Protein AF-A0A936HJ17-F1 (afdb_monomer_lite)

Structure (mmCIF, N/CA/C/O backbone):
data_AF-A0A936HJ17-F1
#
_entry.id   AF-A0A936HJ17-F1
#
loop_
_atom_site.group_PDB
_atom_site.id
_atom_site.type_symbol
_atom_site.label_atom_id
_atom_site.label_alt_id
_atom_site.label_comp_id
_atom_site.label_asym_id
_atom_site.label_entity_id
_atom_site.label_seq_id
_atom_site.pdbx_PDB_ins_code
_atom_site.Cartn_x
_atom_site.Cartn_y
_atom_site.Cartn_z
_atom_site.occupancy
_atom_site.B_iso_or_equiv
_atom_site.auth_seq_id
_atom_site.auth_comp_id
_atom_site.auth_asym_id
_atom_site.auth_atom_id
_atom_site.pdbx_PDB_model_num
ATOM 1 N N . MET A 1 1 ? 33.794 -48.359 -16.095 1.00 48.78 1 MET A N 1
ATOM 2 C CA . MET A 1 1 ? 32.459 -48.316 -15.460 1.00 48.78 1 MET A CA 1
ATOM 3 C C . MET A 1 1 ? 31.640 -47.270 -16.199 1.00 48.78 1 MET A C 1
ATOM 5 O O . MET A 1 1 ? 32.002 -46.103 -16.156 1.00 48.78 1 MET A O 1
ATOM 9 N N . GLY A 1 2 ? 30.651 -47.688 -16.993 1.00 55.34 2 GLY A N 1
ATOM 10 C CA . GLY A 1 2 ? 29.829 -46.765 -17.783 1.00 55.34 2 GLY A CA 1
ATOM 11 C C . GLY A 1 2 ? 28.768 -46.121 -16.900 1.00 55.34 2 GLY A C 1
ATOM 12 O O . GLY A 1 2 ? 28.064 -46.832 -16.187 1.00 55.34 2 GLY A O 1
ATOM 13 N N . VAL A 1 3 ? 28.664 -44.793 -16.924 1.00 60.50 3 VAL A N 1
ATOM 14 C CA . VAL A 1 3 ? 27.582 -44.087 -16.228 1.00 60.50 3 VAL A CA 1
ATOM 15 C C . VAL A 1 3 ? 26.257 -44.576 -16.828 1.00 60.50 3 VAL A C 1
ATOM 17 O O . VAL A 1 3 ? 26.096 -44.513 -18.052 1.00 60.50 3 VAL A O 1
ATOM 20 N N . PRO A 1 4 ? 25.324 -45.121 -16.027 1.00 70.88 4 PRO A N 1
ATOM 21 C CA . PRO A 1 4 ? 24.087 -45.662 -16.565 1.00 70.88 4 PRO A CA 1
ATOM 22 C C . PRO A 1 4 ? 23.316 -44.532 -17.247 1.00 70.88 4 PRO A C 1
ATOM 24 O O . PRO A 1 4 ? 23.140 -43.458 -16.675 1.00 70.88 4 PRO A O 1
ATOM 27 N N . ARG A 1 5 ? 22.839 -44.771 -18.474 1.00 69.06 5 ARG A N 1
ATOM 28 C CA . ARG A 1 5 ? 22.084 -43.783 -19.272 1.00 69.06 5 ARG A CA 1
ATOM 29 C C . ARG A 1 5 ? 20.913 -43.168 -18.487 1.00 69.06 5 ARG A C 1
ATOM 31 O O . ARG A 1 5 ? 20.600 -41.998 -18.673 1.00 69.06 5 ARG A O 1
ATOM 38 N N . ALA A 1 6 ? 20.338 -43.933 -17.557 1.00 68.50 6 ALA A N 1
ATOM 39 C CA . ALA A 1 6 ? 19.302 -43.484 -16.631 1.00 68.50 6 ALA A CA 1
ATOM 40 C C . ALA A 1 6 ? 19.776 -42.396 -15.644 1.00 68.50 6 ALA A C 1
ATOM 42 O O . ALA A 1 6 ? 19.030 -41.461 -15.370 1.00 68.50 6 ALA A O 1
ATOM 43 N N . ALA A 1 7 ? 21.019 -42.465 -15.153 1.00 68.94 7 ALA A N 1
ATOM 44 C CA . ALA A 1 7 ? 21.581 -41.446 -14.264 1.00 68.94 7 ALA A CA 1
ATOM 45 C C . ALA A 1 7 ? 21.846 -40.129 -15.003 1.00 68.94 7 ALA A C 1
ATOM 47 O O . ALA A 1 7 ? 21.620 -39.059 -14.449 1.00 68.94 7 ALA A O 1
ATOM 48 N N . ILE A 1 8 ? 22.251 -40.197 -16.275 1.00 73.56 8 ILE A N 1
ATOM 49 C CA . ILE A 1 8 ? 22.435 -39.002 -17.112 1.00 73.56 8 ILE A CA 1
ATOM 50 C C . ILE A 1 8 ? 21.082 -38.316 -17.349 1.00 73.56 8 ILE A C 1
ATOM 52 O O . ILE A 1 8 ? 20.973 -37.102 -17.197 1.00 73.56 8 ILE A O 1
ATOM 56 N N . LEU A 1 9 ? 20.031 -39.089 -17.647 1.00 75.44 9 LEU A N 1
ATOM 57 C CA . LEU A 1 9 ? 18.687 -38.551 -17.875 1.00 75.44 9 LEU A CA 1
ATOM 58 C C . LEU A 1 9 ? 18.111 -37.868 -16.620 1.00 75.44 9 LEU A C 1
ATOM 60 O O . LEU A 1 9 ? 17.526 -36.792 -16.720 1.00 75.44 9 LEU A O 1
ATOM 64 N N . ALA A 1 10 ? 18.322 -38.461 -15.440 1.00 75.12 10 ALA A N 1
ATOM 65 C CA . ALA A 1 10 ? 17.867 -37.904 -14.166 1.00 75.12 10 ALA A CA 1
ATOM 66 C C . ALA A 1 10 ? 18.558 -36.572 -13.825 1.00 75.12 10 ALA A C 1
ATOM 68 O O . ALA A 1 10 ? 17.905 -35.640 -13.360 1.00 75.12 10 ALA A O 1
ATOM 69 N N . VAL A 1 11 ? 19.859 -36.454 -14.113 1.00 76.31 11 VAL A N 1
ATOM 70 C CA . VAL A 1 11 ? 20.613 -35.207 -13.905 1.00 76.31 11 VAL A CA 1
ATOM 71 C C . VAL A 1 11 ? 20.134 -34.108 -14.857 1.00 76.31 11 VAL A C 1
ATOM 73 O O . VAL A 1 11 ? 19.959 -32.973 -14.423 1.00 76.31 11 VAL A O 1
ATOM 76 N N . VAL A 1 12 ? 19.849 -34.431 -16.123 1.00 77.44 12 VAL A N 1
ATOM 77 C CA . VAL A 1 12 ? 19.330 -33.456 -17.104 1.00 77.44 12 VAL A CA 1
ATOM 78 C C . VAL A 1 12 ? 17.938 -32.945 -16.713 1.00 77.44 12 VAL A C 1
ATOM 80 O O . VAL A 1 12 ? 17.690 -31.741 -16.769 1.00 77.44 12 VAL A O 1
ATOM 83 N N . LEU A 1 13 ? 17.049 -33.832 -16.256 1.00 74.81 13 LEU A N 1
ATOM 84 C CA . LEU A 1 13 ? 15.716 -33.460 -15.765 1.00 74.81 13 LEU A CA 1
ATOM 85 C C . LEU A 1 13 ? 15.784 -32.584 -14.504 1.00 74.81 13 LEU A C 1
ATOM 87 O O . LEU A 1 13 ? 15.068 -31.587 -14.414 1.00 74.81 13 LEU A O 1
ATOM 91 N N . ALA A 1 14 ? 16.681 -32.900 -13.566 1.00 73.75 14 ALA A N 1
ATOM 92 C CA . ALA A 1 14 ? 16.909 -32.077 -12.378 1.00 73.75 14 ALA A CA 1
ATOM 93 C C . ALA A 1 14 ? 17.481 -30.689 -12.728 1.00 73.75 14 ALA A C 1
ATOM 95 O O . ALA A 1 14 ? 17.104 -29.693 -12.112 1.00 73.75 14 ALA A O 1
ATOM 96 N N . PHE A 1 15 ? 18.340 -30.600 -13.750 1.00 71.75 15 PHE A N 1
ATOM 97 C CA . PHE A 1 15 ? 18.908 -29.330 -14.209 1.00 71.75 15 PHE A CA 1
ATOM 98 C C . PHE A 1 15 ? 17.873 -28.449 -14.929 1.00 71.75 15 PHE A C 1
ATOM 100 O O . PHE A 1 15 ? 17.866 -27.233 -14.744 1.00 71.75 15 PHE A O 1
ATOM 107 N N . MET A 1 16 ? 16.951 -29.047 -15.695 1.00 68.62 16 MET A N 1
ATOM 108 C CA . MET A 1 16 ? 15.836 -28.312 -16.307 1.00 68.62 16 MET A CA 1
ATOM 109 C C . MET A 1 16 ? 14.826 -27.799 -15.274 1.00 68.62 16 MET A C 1
ATOM 111 O O . MET A 1 16 ? 14.287 -26.710 -15.453 1.00 68.62 16 MET A O 1
ATOM 115 N N . ALA A 1 17 ? 14.612 -28.517 -14.168 1.00 63.84 17 ALA A N 1
ATOM 116 C CA . ALA A 1 17 ? 13.761 -28.039 -13.076 1.00 63.84 17 ALA A CA 1
ATOM 117 C C . ALA A 1 17 ? 14.342 -26.805 -12.352 1.00 63.84 17 ALA A C 1
ATOM 119 O O . ALA A 1 17 ? 13.587 -26.021 -11.779 1.00 63.84 17 ALA A O 1
ATOM 120 N N . LEU A 1 18 ? 15.665 -26.596 -12.413 1.00 63.38 18 LEU A N 1
ATOM 121 C CA . LEU A 1 18 ? 16.322 -25.396 -11.882 1.00 63.38 18 LEU A CA 1
ATOM 122 C C . LEU A 1 18 ? 16.174 -24.165 -12.791 1.00 63.38 18 LEU A C 1
ATOM 124 O O . LEU A 1 18 ? 16.382 -23.045 -12.331 1.00 63.38 18 LEU A O 1
ATOM 128 N N . MET A 1 19 ? 15.781 -24.349 -14.054 1.00 60.28 19 MET A N 1
ATOM 129 C CA . MET A 1 19 ? 15.502 -23.268 -15.007 1.00 60.28 19 MET A CA 1
ATOM 130 C C . MET A 1 19 ? 14.060 -22.762 -14.861 1.00 60.28 19 MET A C 1
ATOM 132 O O . MET A 1 19 ? 13.361 -22.524 -15.847 1.00 60.28 19 MET A O 1
ATOM 136 N N . ALA A 1 20 ? 13.587 -22.605 -13.621 1.00 61.19 20 ALA A N 1
ATOM 137 C CA . ALA A 1 20 ? 12.361 -21.864 -13.377 1.00 61.19 20 ALA A CA 1
ATOM 138 C C . ALA A 1 20 ? 12.578 -20.423 -13.873 1.00 61.19 20 ALA A C 1
ATOM 140 O O . ALA A 1 20 ? 13.580 -19.803 -13.500 1.00 61.19 20 ALA A O 1
ATOM 141 N N . PRO A 1 21 ? 11.688 -19.873 -14.717 1.00 55.53 21 PRO A N 1
ATOM 142 C CA . PRO A 1 21 ? 11.839 -18.510 -15.189 1.00 55.53 21 PRO A CA 1
ATOM 143 C C . PRO A 1 21 ? 11.829 -17.592 -13.971 1.00 55.53 21 PRO A C 1
ATOM 145 O O . PRO A 1 21 ? 10.844 -17.538 -13.229 1.00 55.53 21 PRO A O 1
ATOM 148 N N . ALA A 1 22 ? 12.934 -16.879 -13.755 1.00 54.88 22 ALA A N 1
ATOM 149 C CA . ALA A 1 22 ? 12.947 -15.752 -12.843 1.00 54.88 22 ALA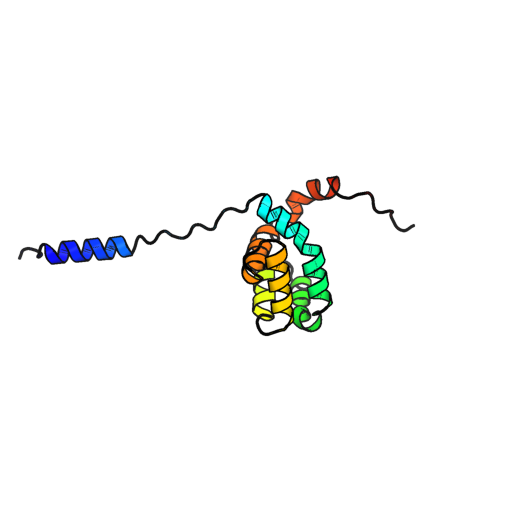 A CA 1
ATOM 150 C C . ALA A 1 22 ? 11.792 -14.840 -13.272 1.00 54.88 22 ALA A C 1
ATOM 152 O O . ALA A 1 22 ? 11.774 -14.357 -14.406 1.00 54.88 22 ALA A O 1
ATOM 153 N N . ARG A 1 23 ? 10.776 -14.681 -12.413 1.00 54.78 23 ARG A N 1
ATOM 154 C CA . ARG A 1 23 ? 9.666 -13.755 -12.656 1.00 54.78 23 ARG A CA 1
ATOM 155 C C . ARG A 1 23 ? 10.264 -12.354 -12.734 1.00 54.78 23 ARG A C 1
ATOM 157 O O . ARG A 1 23 ? 10.457 -11.711 -11.709 1.00 54.78 23 ARG A O 1
ATOM 164 N N . ALA A 1 24 ? 10.594 -11.911 -13.942 1.00 58.44 24 ALA A N 1
ATOM 165 C CA . ALA A 1 24 ? 10.937 -10.527 -14.198 1.00 58.44 24 ALA A CA 1
ATOM 166 C C . ALA A 1 24 ? 9.741 -9.679 -13.751 1.00 58.44 24 ALA A C 1
ATOM 168 O O . ALA A 1 24 ? 8.606 -9.949 -14.151 1.00 58.44 24 ALA A O 1
ATOM 169 N N . GLU A 1 25 ? 9.977 -8.708 -12.870 1.00 65.69 25 GLU A N 1
ATOM 170 C CA . GLU A 1 25 ? 8.920 -7.807 -12.428 1.00 65.69 25 GLU A CA 1
ATOM 171 C C . GLU A 1 25 ? 8.301 -7.114 -13.640 1.00 65.69 25 GLU A C 1
ATOM 173 O O . GLU A 1 25 ? 9.008 -6.537 -14.469 1.00 65.69 25 GLU A O 1
ATOM 178 N N . THR A 1 26 ? 6.972 -7.153 -13.744 1.00 74.31 26 THR A N 1
ATOM 179 C CA . THR A 1 26 ? 6.272 -6.506 -14.851 1.00 74.31 26 THR A CA 1
ATOM 180 C C . THR A 1 26 ? 6.626 -5.014 -14.863 1.00 74.31 26 THR A C 1
ATOM 182 O O . THR A 1 26 ? 6.501 -4.352 -13.817 1.00 74.31 26 THR A O 1
ATOM 185 N N . PRO A 1 27 ? 7.088 -4.460 -16.000 1.00 81.19 27 PRO A N 1
ATOM 186 C CA . PRO A 1 27 ? 7.375 -3.035 -16.099 1.00 81.19 27 PRO A CA 1
ATOM 187 C C . PRO A 1 27 ? 6.115 -2.223 -15.779 1.00 81.19 27 PRO A C 1
ATOM 189 O O . PRO A 1 27 ? 5.004 -2.633 -16.113 1.00 81.19 27 PRO A O 1
ATOM 192 N N . LEU A 1 28 ? 6.291 -1.084 -15.102 1.00 83.62 28 LEU A N 1
ATOM 193 C CA . LEU A 1 28 ? 5.187 -0.161 -14.838 1.00 83.62 28 LEU A CA 1
ATOM 194 C C . LEU A 1 28 ? 4.643 0.385 -16.158 1.00 83.62 28 LEU A C 1
ATOM 196 O O . LEU A 1 28 ? 5.404 0.838 -17.014 1.00 83.62 28 LEU A O 1
ATOM 200 N N . THR A 1 29 ? 3.323 0.377 -16.293 1.00 87.12 29 THR A N 1
ATOM 201 C CA . THR A 1 29 ? 2.619 0.960 -17.436 1.00 87.12 29 THR A CA 1
ATOM 202 C C . THR A 1 29 ? 2.085 2.355 -17.096 1.00 87.12 29 THR A C 1
ATOM 204 O O . THR A 1 29 ? 1.851 2.687 -15.932 1.00 87.12 29 THR A O 1
ATOM 207 N N . ASP A 1 30 ? 1.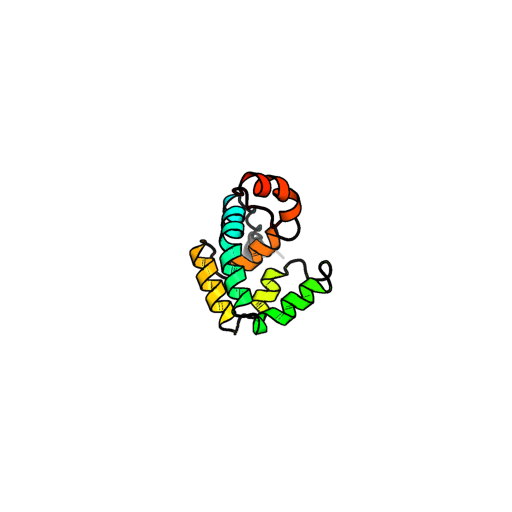783 3.168 -18.113 1.00 82.75 30 ASP A N 1
ATOM 208 C CA . ASP A 1 30 ? 1.091 4.457 -17.919 1.00 82.75 30 ASP A CA 1
ATOM 209 C C . ASP A 1 30 ? -0.291 4.294 -17.272 1.00 82.75 30 ASP A C 1
ATOM 211 O O . ASP A 1 30 ? -0.845 5.226 -16.682 1.00 82.75 30 ASP A O 1
ATOM 215 N N . ARG A 1 31 ? -0.897 3.113 -17.421 1.00 86.06 31 ARG A N 1
ATOM 216 C CA . ARG A 1 31 ? -2.147 2.772 -16.747 1.00 86.06 31 ARG A CA 1
ATOM 217 C C . ARG A 1 31 ? -1.923 2.620 -15.242 1.00 86.06 31 ARG A C 1
ATOM 219 O O . ARG A 1 31 ? -2.682 3.221 -14.490 1.00 86.06 31 ARG A O 1
ATOM 226 N N . ASP A 1 32 ? -0.871 1.916 -14.822 1.00 86.69 32 ASP A N 1
ATOM 227 C CA . ASP A 1 32 ? -0.546 1.725 -13.401 1.00 86.69 32 ASP A CA 1
ATOM 228 C C . ASP A 1 32 ? -0.313 3.064 -12.688 1.00 86.69 32 ASP A C 1
ATOM 230 O O . ASP A 1 32 ? -0.803 3.281 -11.581 1.00 86.69 32 ASP A O 1
ATOM 234 N N . ILE A 1 33 ? 0.395 3.989 -13.345 1.00 86.56 33 ILE A N 1
ATOM 235 C CA . ILE A 1 33 ? 0.672 5.326 -12.799 1.00 86.56 33 ILE A CA 1
ATOM 236 C C . ILE A 1 33 ? -0.626 6.123 -12.626 1.00 86.56 33 ILE A C 1
ATOM 238 O O . ILE A 1 33 ? -0.830 6.739 -11.580 1.00 86.56 33 ILE A O 1
ATOM 242 N N . ARG A 1 34 ? -1.516 6.102 -13.627 1.00 87.62 34 ARG A N 1
ATOM 243 C CA . ARG A 1 34 ? -2.815 6.789 -13.548 1.00 87.62 34 ARG A CA 1
ATOM 244 C C . ARG A 1 34 ? -3.704 6.196 -12.462 1.00 87.62 34 ARG A C 1
ATOM 246 O O . ARG A 1 34 ? -4.165 6.945 -11.613 1.00 87.62 34 ARG A O 1
ATOM 253 N N . GLN A 1 35 ? -3.848 4.870 -12.421 1.00 91.19 35 GLN A N 1
ATOM 254 C CA . GLN A 1 35 ? -4.609 4.184 -11.370 1.00 91.19 35 GLN A CA 1
ATOM 255 C C . GLN A 1 35 ? -4.086 4.533 -9.973 1.00 91.19 35 GLN A C 1
ATOM 257 O O . GLN A 1 35 ? -4.872 4.768 -9.058 1.00 91.19 35 GLN A O 1
ATOM 262 N N . PHE A 1 36 ? -2.762 4.616 -9.809 1.00 90.81 36 PHE A N 1
ATOM 263 C CA . PHE A 1 36 ? -2.164 5.040 -8.549 1.00 90.81 36 PHE A CA 1
ATOM 264 C C . PHE A 1 36 ? -2.531 6.488 -8.204 1.00 90.81 36 PHE A C 1
ATOM 266 O O . PHE A 1 36 ? -3.054 6.727 -7.117 1.00 90.81 36 PHE A O 1
ATOM 273 N N . ILE A 1 37 ? -2.327 7.439 -9.123 1.00 88.31 37 ILE A N 1
ATOM 274 C CA . ILE A 1 37 ? -2.670 8.855 -8.905 1.00 88.31 37 ILE A CA 1
ATOM 275 C C . ILE A 1 37 ? -4.156 9.018 -8.560 1.00 88.31 37 ILE A C 1
ATOM 277 O O . ILE A 1 37 ? -4.480 9.727 -7.607 1.00 88.31 37 ILE A O 1
ATOM 281 N N . ASP A 1 38 ? -5.038 8.331 -9.283 1.00 91.81 38 ASP A N 1
ATOM 282 C CA . ASP A 1 38 ? -6.488 8.398 -9.086 1.00 91.81 38 ASP A CA 1
ATOM 283 C C . ASP A 1 38 ? -6.920 7.796 -7.740 1.00 91.81 38 ASP A C 1
ATOM 285 O O . ASP A 1 38 ? -7.908 8.240 -7.156 1.00 91.81 38 ASP A O 1
ATOM 289 N N . SER A 1 39 ? -6.158 6.829 -7.215 1.00 93.62 39 SER A N 1
ATOM 290 C CA . SER A 1 39 ? -6.409 6.214 -5.905 1.00 93.62 39 SER A CA 1
ATOM 291 C C . SER A 1 39 ? -5.955 7.062 -4.712 1.00 93.62 39 SER A C 1
ATOM 293 O O . SER A 1 39 ? -6.479 6.908 -3.609 1.00 93.62 39 SER A O 1
ATOM 295 N N . MET A 1 40 ? -5.002 7.982 -4.907 1.00 90.50 40 MET A N 1
ATOM 296 C CA . MET A 1 40 ? -4.386 8.751 -3.817 1.00 90.50 40 MET A CA 1
ATOM 297 C C . MET A 1 40 ? -5.379 9.521 -2.927 1.00 90.50 40 MET A C 1
ATOM 299 O O . MET A 1 40 ? -5.185 9.501 -1.710 1.00 90.50 40 MET A O 1
ATOM 303 N N . PRO A 1 41 ? -6.422 10.200 -3.454 1.00 88.75 41 PRO A N 1
ATOM 304 C CA . PRO A 1 41 ? -7.371 10.932 -2.614 1.00 88.75 41 PRO A CA 1
ATOM 305 C C . PRO A 1 41 ? -8.119 10.024 -1.635 1.00 88.75 41 PRO A C 1
ATOM 307 O O . PRO A 1 41 ? -8.257 10.362 -0.463 1.00 88.75 41 PRO A O 1
ATOM 310 N N . GLU A 1 42 ? -8.560 8.854 -2.097 1.00 93.44 42 GLU A N 1
ATOM 311 C CA . GLU A 1 42 ? -9.287 7.904 -1.257 1.00 93.44 42 GLU A CA 1
ATOM 312 C C . GLU A 1 42 ? -8.360 7.211 -0.256 1.00 93.44 42 GLU A C 1
ATOM 314 O O . GLU A 1 42 ? -8.684 7.118 0.926 1.00 93.44 42 GLU A O 1
ATOM 319 N N . MET A 1 43 ? -7.165 6.806 -0.692 1.00 91.75 43 MET A N 1
ATOM 320 C CA . MET A 1 43 ? -6.162 6.218 0.203 1.00 91.75 43 MET A CA 1
ATOM 321 C C . MET A 1 43 ? -5.758 7.189 1.314 1.00 91.75 43 MET A C 1
ATOM 323 O O . MET A 1 43 ? -5.583 6.785 2.462 1.00 91.75 43 MET A O 1
ATOM 327 N N . ARG A 1 44 ? -5.679 8.487 0.998 1.00 87.69 44 ARG A N 1
ATOM 328 C CA . ARG A 1 44 ? -5.454 9.539 1.989 1.00 87.69 44 ARG A CA 1
ATOM 329 C C . ARG A 1 44 ? -6.612 9.654 2.979 1.00 87.69 44 ARG A C 1
ATOM 331 O O . ARG A 1 44 ? -6.352 9.719 4.174 1.00 87.69 44 ARG A O 1
ATOM 338 N N . ALA A 1 45 ? -7.859 9.637 2.510 1.00 91.69 45 ALA A N 1
ATOM 339 C CA . ALA A 1 45 ? -9.026 9.687 3.391 1.00 91.69 45 ALA A CA 1
ATOM 340 C C . ALA A 1 45 ? -9.075 8.484 4.351 1.00 91.69 45 ALA A C 1
ATOM 342 O O . ALA A 1 45 ? -9.373 8.645 5.534 1.00 91.69 45 ALA A O 1
ATOM 343 N N . ILE A 1 46 ? -8.720 7.287 3.870 1.00 93.25 46 ILE A N 1
ATOM 344 C CA . ILE A 1 46 ? -8.602 6.084 4.708 1.00 93.25 46 ILE A CA 1
ATOM 345 C C . ILE A 1 46 ? -7.476 6.257 5.735 1.00 93.25 46 ILE A C 1
ATOM 347 O O . ILE A 1 46 ? -7.679 5.979 6.914 1.00 93.25 46 ILE A O 1
ATOM 351 N N . ALA A 1 47 ? -6.307 6.756 5.325 1.00 88.75 47 ALA A N 1
ATOM 352 C CA . ALA A 1 47 ? -5.190 6.987 6.240 1.00 88.75 47 ALA A CA 1
ATOM 353 C C . ALA A 1 47 ? -5.501 8.040 7.321 1.00 88.75 47 ALA A C 1
ATOM 355 O O . ALA A 1 47 ? -5.060 7.896 8.457 1.00 88.75 47 ALA A O 1
ATOM 356 N N . GLU A 1 48 ? -6.269 9.081 6.984 1.00 91.12 48 GLU A N 1
ATOM 357 C CA . GLU A 1 48 ? -6.740 10.099 7.934 1.00 91.12 48 GLU A CA 1
ATOM 358 C C . GLU A 1 48 ? -7.791 9.527 8.898 1.00 91.12 48 GLU A C 1
ATOM 360 O O . GLU A 1 48 ? -7.741 9.792 10.097 1.00 91.12 48 GLU A O 1
ATOM 365 N N . LYS A 1 49 ? -8.707 8.687 8.402 1.00 94.25 49 LYS A N 1
ATOM 366 C CA . LYS A 1 49 ? -9.705 7.992 9.229 1.00 94.25 49 LYS A CA 1
ATOM 367 C C . LYS A 1 49 ? -9.065 7.020 10.228 1.00 94.25 49 LYS A C 1
ATOM 369 O O . LYS A 1 49 ? -9.515 6.943 11.368 1.00 94.25 49 LYS A O 1
ATOM 374 N N . HIS A 1 50 ? -8.025 6.306 9.804 1.00 93.50 50 HIS A N 1
ATOM 375 C CA . HIS A 1 50 ? -7.272 5.328 10.604 1.00 93.50 50 HIS A CA 1
ATOM 376 C C . HIS A 1 50 ? -5.926 5.903 11.067 1.00 93.50 50 HIS A C 1
ATOM 378 O O . HIS A 1 50 ? -4.879 5.251 11.008 1.00 93.50 50 HIS A O 1
ATOM 384 N N . GLU A 1 51 ? -5.927 7.178 11.476 1.00 90.38 51 GLU A N 1
ATOM 385 C CA . GLU A 1 51 ? -4.696 7.899 11.810 1.00 90.38 51 GLU A CA 1
ATOM 386 C C . GLU A 1 51 ? -3.891 7.176 12.894 1.00 90.38 51 GLU A C 1
ATOM 388 O O . GLU A 1 51 ? -2.664 7.155 12.832 1.00 90.38 51 GLU A O 1
ATOM 393 N N . GLN A 1 52 ? -4.556 6.597 13.896 1.00 91.62 52 GLN A N 1
ATOM 394 C CA . GLN A 1 52 ? -3.875 5.953 15.020 1.00 91.62 52 GLN A CA 1
ATOM 395 C C . GLN A 1 52 ? -3.054 4.745 14.561 1.00 91.62 52 GLN A C 1
ATOM 397 O O . GLN A 1 52 ? -1.911 4.587 14.991 1.00 91.62 52 GLN A O 1
ATOM 402 N N . GLU A 1 53 ? -3.599 3.948 13.644 1.00 89.44 53 GLU A N 1
ATOM 403 C CA . GLU A 1 53 ? -2.948 2.776 13.069 1.00 89.44 53 GLU A CA 1
ATOM 404 C C . GLU A 1 53 ? -1.771 3.155 12.159 1.00 89.44 53 GLU A C 1
ATOM 406 O O . GLU A 1 53 ? -0.739 2.479 12.157 1.00 89.44 53 GLU A O 1
ATOM 411 N N . PHE A 1 54 ? -1.894 4.259 11.413 1.00 86.44 54 PHE A N 1
ATOM 412 C CA . PHE A 1 54 ? -0.845 4.724 10.500 1.00 86.44 54 PHE A CA 1
ATOM 413 C C . PHE A 1 54 ? 0.173 5.683 11.132 1.00 86.44 54 PHE A C 1
ATOM 415 O O . PHE A 1 54 ? 1.219 5.940 10.527 1.00 86.44 54 PHE A O 1
ATOM 422 N N . ARG A 1 55 ? -0.087 6.196 12.344 1.00 86.94 55 ARG A N 1
ATOM 423 C CA . ARG A 1 55 ? 0.705 7.252 13.001 1.00 86.94 55 ARG A CA 1
ATOM 424 C C . ARG A 1 55 ? 2.191 6.933 13.035 1.00 86.94 55 ARG A C 1
ATOM 426 O O . ARG A 1 55 ? 2.995 7.764 12.632 1.00 86.94 55 ARG A O 1
ATOM 433 N N . GLN A 1 56 ? 2.550 5.727 13.470 1.00 84.88 56 GLN A N 1
ATOM 434 C CA . GLN A 1 56 ? 3.954 5.335 13.591 1.00 84.88 56 GLN A CA 1
ATOM 435 C C . GLN A 1 56 ? 4.689 5.373 12.246 1.00 84.88 56 GLN A C 1
ATOM 437 O O . GLN A 1 56 ? 5.822 5.836 12.198 1.00 84.88 56 GLN A O 1
ATOM 442 N N . TYR A 1 57 ? 4.032 4.981 11.151 1.00 83.38 57 TYR A N 1
ATOM 443 C CA . TYR A 1 57 ? 4.624 4.977 9.810 1.00 83.38 57 TYR A CA 1
ATOM 444 C C . TYR A 1 57 ? 4.714 6.384 9.225 1.00 83.38 57 TYR A C 1
ATOM 446 O O . TYR A 1 57 ? 5.689 6.718 8.556 1.00 83.38 57 TYR A O 1
ATOM 454 N N . ARG A 1 58 ? 3.725 7.236 9.513 1.00 78.06 58 ARG A N 1
ATOM 455 C CA . ARG A 1 58 ? 3.761 8.655 9.143 1.00 78.06 58 ARG A CA 1
ATOM 456 C C . ARG A 1 58 ? 4.889 9.387 9.865 1.00 78.06 58 ARG A C 1
ATOM 458 O O . ARG A 1 58 ? 5.629 10.139 9.237 1.00 78.06 58 ARG A O 1
ATOM 465 N N . ASP A 1 59 ? 5.012 9.171 11.169 1.00 80.25 59 ASP A N 1
ATOM 466 C CA . ASP A 1 59 ? 6.032 9.817 11.992 1.00 80.25 59 ASP A CA 1
ATOM 467 C C . ASP A 1 59 ? 7.429 9.308 11.620 1.00 80.25 59 ASP A C 1
ATOM 469 O O . ASP A 1 59 ? 8.382 10.087 11.581 1.00 80.25 59 ASP A O 1
ATOM 473 N N . GLU A 1 60 ? 7.550 8.020 11.288 1.00 75.19 60 GLU A N 1
ATOM 474 C CA . GLU A 1 60 ? 8.774 7.451 10.729 1.00 75.19 60 GLU A CA 1
ATOM 475 C C . GLU A 1 60 ? 9.127 8.135 9.401 1.00 75.19 60 GLU A C 1
ATOM 477 O O . GLU A 1 60 ? 10.243 8.642 9.271 1.00 75.19 60 GLU A O 1
ATOM 482 N N . PHE A 1 61 ? 8.173 8.244 8.463 1.00 71.62 61 PHE A N 1
ATOM 483 C CA . PHE A 1 61 ? 8.345 8.928 7.170 1.00 71.62 61 PHE A CA 1
ATOM 484 C C . PHE A 1 61 ? 8.762 10.396 7.317 1.00 71.62 61 PHE A C 1
ATOM 486 O O . PHE A 1 61 ? 9.604 10.885 6.564 1.00 71.62 61 PHE A O 1
ATOM 493 N N . ALA A 1 62 ? 8.202 11.097 8.305 1.00 72.38 62 ALA A N 1
ATOM 494 C CA . ALA A 1 62 ? 8.506 12.499 8.569 1.00 72.38 62 ALA A CA 1
ATOM 495 C C . ALA A 1 62 ? 9.906 12.713 9.168 1.00 72.38 62 ALA A C 1
ATOM 497 O O . ALA A 1 62 ? 10.543 13.725 8.873 1.00 72.38 62 ALA A O 1
ATOM 498 N N . ARG A 1 63 ? 10.385 11.788 10.012 1.00 74.19 63 ARG A N 1
ATOM 499 C CA . ARG A 1 63 ? 11.693 11.909 10.678 1.00 74.19 63 ARG A CA 1
ATOM 500 C C . ARG A 1 63 ? 12.856 11.623 9.747 1.00 74.19 63 ARG A C 1
ATOM 502 O O . ARG A 1 63 ? 13.869 12.310 9.837 1.00 74.19 63 ARG A O 1
ATOM 509 N N . ASP A 1 64 ? 12.716 10.632 8.874 1.00 66.44 64 ASP A N 1
ATOM 510 C CA . ASP A 1 64 ? 13.769 10.318 7.918 1.00 66.44 64 ASP A CA 1
ATOM 511 C C . ASP A 1 64 ? 13.210 9.898 6.552 1.00 66.44 64 ASP A C 1
ATOM 513 O O . ASP A 1 64 ? 13.048 8.708 6.263 1.00 66.44 64 ASP A O 1
ATOM 517 N N . PRO A 1 65 ? 12.958 10.866 5.659 1.00 60.88 65 PRO A N 1
ATOM 518 C CA . PRO A 1 65 ? 12.501 10.583 4.303 1.00 60.88 65 PRO A CA 1
ATOM 519 C C . PRO A 1 65 ? 13.472 9.718 3.481 1.00 60.88 65 PRO A C 1
ATOM 521 O O . PRO A 1 65 ? 13.073 9.211 2.436 1.00 60.88 65 PRO A O 1
ATOM 524 N N . LYS A 1 66 ? 14.743 9.581 3.907 1.00 56.69 66 LYS A N 1
ATOM 525 C CA . LYS A 1 66 ? 15.782 8.799 3.215 1.00 56.69 66 LYS A CA 1
ATOM 526 C C . LYS A 1 66 ? 16.058 7.439 3.866 1.00 56.69 66 LYS A C 1
ATOM 528 O O . LYS A 1 66 ? 16.447 6.525 3.147 1.00 56.69 66 LYS A O 1
ATOM 533 N N . ALA A 1 67 ? 15.879 7.293 5.182 1.00 50.41 67 ALA A N 1
ATOM 534 C CA . ALA A 1 67 ? 16.035 6.012 5.883 1.00 50.41 67 ALA A CA 1
ATOM 535 C C . ALA A 1 67 ? 14.756 5.176 5.928 1.00 50.41 67 ALA A C 1
ATOM 537 O O . ALA A 1 67 ? 14.814 3.992 6.266 1.00 50.41 67 ALA A O 1
ATOM 538 N N . ASN A 1 68 ? 13.608 5.739 5.544 1.00 53.53 68 ASN A N 1
ATOM 539 C CA . ASN A 1 68 ? 12.456 4.907 5.233 1.00 53.53 68 ASN A CA 1
ATOM 540 C C . ASN A 1 68 ? 12.746 4.121 3.959 1.00 53.53 68 ASN A C 1
ATOM 542 O O . ASN A 1 68 ? 12.766 4.683 2.870 1.00 53.53 68 ASN A O 1
ATOM 546 N N . SER A 1 69 ? 13.022 2.832 4.182 1.00 55.81 69 SER A N 1
ATOM 547 C CA . SER A 1 69 ? 13.116 1.699 3.257 1.00 55.81 69 SER A CA 1
ATOM 548 C C . SER A 1 69 ? 12.626 1.974 1.840 1.00 55.81 69 SER A C 1
ATOM 550 O O . SER A 1 69 ? 11.566 2.565 1.682 1.00 55.81 69 SER A O 1
ATOM 552 N N . GLU A 1 70 ? 13.292 1.384 0.845 1.00 69.19 70 GLU A N 1
ATOM 553 C CA . GLU A 1 70 ? 12.923 1.371 -0.586 1.00 69.19 70 GLU A CA 1
ATOM 554 C C . GLU A 1 70 ? 11.417 1.162 -0.877 1.00 69.19 70 GLU A C 1
ATOM 556 O O . GLU A 1 70 ? 10.946 1.535 -1.948 1.00 69.19 70 GLU A O 1
ATOM 561 N N . ALA A 1 71 ? 10.659 0.605 0.078 1.00 83.00 71 ALA A N 1
ATOM 562 C CA . ALA A 1 71 ? 9.237 0.302 -0.002 1.00 83.00 71 ALA A CA 1
ATOM 563 C C . ALA A 1 71 ? 8.387 0.854 1.183 1.00 83.00 71 ALA A C 1
ATOM 565 O O . ALA A 1 71 ? 7.883 0.069 2.001 1.00 83.00 71 ALA A O 1
ATOM 566 N N . PRO A 1 72 ? 8.219 2.186 1.336 1.00 82.81 72 PRO A N 1
ATOM 567 C CA . PRO A 1 72 ? 7.509 2.779 2.478 1.00 82.81 72 PRO A CA 1
ATOM 568 C C . PRO A 1 72 ? 6.007 2.437 2.540 1.00 82.81 72 PRO A C 1
ATOM 570 O O . PRO A 1 72 ? 5.459 2.260 3.631 1.00 82.81 72 PRO A O 1
ATOM 573 N N . PHE A 1 73 ? 5.329 2.298 1.399 1.00 88.19 73 PHE A N 1
ATOM 574 C CA . PHE A 1 73 ? 3.901 1.975 1.331 1.00 88.19 73 PHE A CA 1
ATOM 575 C C . PHE A 1 73 ? 3.647 0.510 1.684 1.00 88.19 73 PHE A C 1
ATOM 577 O O . PHE A 1 73 ? 2.757 0.220 2.488 1.00 88.19 73 PHE A O 1
ATOM 584 N N . SER A 1 74 ? 4.448 -0.422 1.153 1.00 91.00 74 SER A N 1
ATOM 585 C CA . SER A 1 74 ? 4.338 -1.837 1.536 1.00 91.00 74 SER A CA 1
ATOM 586 C C . SER A 1 74 ? 4.611 -2.041 3.021 1.00 91.00 74 SER A C 1
ATOM 588 O O . SER A 1 74 ? 3.911 -2.828 3.660 1.00 91.00 74 SER A O 1
ATOM 590 N N . LYS A 1 75 ? 5.581 -1.315 3.596 1.00 89.12 75 LYS A N 1
ATOM 591 C CA . LYS A 1 75 ? 5.872 -1.380 5.034 1.00 89.12 75 LYS A CA 1
ATOM 592 C C . LYS A 1 75 ? 4.685 -0.914 5.878 1.00 89.12 75 LYS A C 1
ATOM 594 O O . LYS A 1 75 ? 4.290 -1.629 6.799 1.00 89.12 75 LYS A O 1
ATOM 599 N N . ALA A 1 76 ? 4.086 0.229 5.541 1.00 89.31 76 ALA A N 1
ATOM 600 C CA . ALA A 1 76 ? 2.909 0.731 6.248 1.00 89.31 76 ALA A CA 1
ATOM 601 C C . ALA A 1 76 ? 1.747 -0.276 6.200 1.00 89.31 76 ALA A C 1
ATOM 603 O O . ALA A 1 76 ? 1.142 -0.577 7.227 1.00 89.31 76 ALA A O 1
ATOM 604 N N . LEU A 1 77 ? 1.482 -0.867 5.029 1.00 93.50 77 LEU A N 1
ATOM 605 C CA . LEU A 1 77 ? 0.403 -1.844 4.858 1.00 93.50 77 LEU A CA 1
ATOM 606 C C . LEU A 1 77 ? 0.663 -3.186 5.536 1.00 93.50 77 LEU A C 1
ATOM 608 O O . LEU A 1 77 ? -0.269 -3.788 6.063 1.00 93.50 77 LEU A O 1
ATOM 612 N N . ALA A 1 78 ? 1.910 -3.657 5.553 1.00 93.06 78 ALA A N 1
ATOM 613 C CA . ALA A 1 78 ? 2.283 -4.830 6.338 1.00 93.06 78 ALA A CA 1
ATOM 614 C C . ALA A 1 78 ? 2.041 -4.586 7.834 1.00 93.06 78 ALA A C 1
ATOM 616 O O . ALA A 1 78 ? 1.540 -5.463 8.535 1.00 93.06 78 ALA A O 1
ATOM 617 N N . GLY A 1 79 ? 2.338 -3.368 8.284 1.00 90.94 79 GLY A N 1
ATOM 61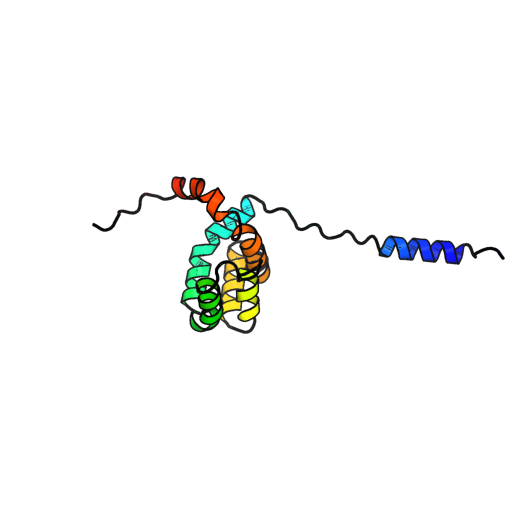8 C CA . GLY A 1 79 ? 2.131 -2.894 9.641 1.00 90.94 79 GLY A CA 1
ATOM 619 C C . GLY A 1 79 ? 0.690 -2.903 10.132 1.00 90.94 79 GLY A C 1
ATOM 620 O O . GLY A 1 79 ? 0.415 -3.278 11.269 1.00 90.94 79 GLY A O 1
ATOM 621 N N . VAL A 1 80 ? -0.239 -2.529 9.254 1.00 93.69 80 VAL A N 1
ATOM 622 C CA . VAL A 1 80 ? -1.671 -2.469 9.573 1.00 93.69 80 VAL A CA 1
ATOM 623 C C . VAL A 1 80 ? -2.445 -3.704 9.114 1.00 93.69 80 VAL A C 1
ATOM 625 O O . VAL A 1 80 ? -3.666 -3.712 9.184 1.00 93.69 80 VAL A O 1
ATOM 628 N N . ARG A 1 81 ? -1.775 -4.768 8.649 1.00 94.38 81 ARG A N 1
ATOM 629 C CA . ARG A 1 81 ? -2.422 -5.909 7.972 1.00 94.38 81 ARG A CA 1
ATOM 630 C C . ARG A 1 81 ? -3.540 -6.584 8.772 1.00 94.38 81 ARG A C 1
ATOM 632 O O . ARG A 1 81 ? -4.472 -7.119 8.181 1.00 94.38 81 ARG A O 1
ATOM 639 N N . SER A 1 82 ? -3.439 -6.563 10.097 1.00 93.12 82 SER A N 1
ATOM 640 C CA . SER A 1 82 ? -4.432 -7.149 11.004 1.00 93.12 82 SER A CA 1
ATOM 641 C C . SER A 1 82 ? -5.502 -6.155 11.475 1.00 93.12 82 SER A C 1
ATOM 643 O O . SER A 1 82 ? -6.355 -6.533 12.274 1.00 93.12 82 SER A O 1
ATOM 645 N N . SER A 1 83 ? -5.456 -4.894 11.035 1.00 92.81 83 SER A N 1
ATOM 646 C CA . SER A 1 83 ? -6.399 -3.851 11.444 1.00 92.81 83 SER A CA 1
ATOM 647 C C . SER A 1 83 ? -7.513 -3.635 10.406 1.00 92.81 83 SER A C 1
ATOM 649 O O . SER A 1 83 ? -7.360 -4.000 9.233 1.00 92.81 83 SER A O 1
ATOM 651 N N . PRO A 1 84 ? -8.634 -2.995 10.796 1.00 94.31 84 PRO A N 1
ATOM 652 C CA . PRO A 1 84 ? -9.694 -2.603 9.862 1.00 94.31 84 PRO A CA 1
ATOM 653 C C . PRO A 1 84 ? -9.200 -1.699 8.724 1.00 94.31 84 PRO A C 1
ATOM 655 O O . PRO A 1 84 ? -9.732 -1.756 7.614 1.00 94.31 84 PRO A O 1
ATOM 658 N N . ALA A 1 85 ? -8.147 -0.915 8.973 1.00 93.62 85 ALA A N 1
ATOM 659 C CA . ALA A 1 85 ? -7.550 -0.030 7.983 1.00 93.62 85 ALA A CA 1
ATOM 660 C C . ALA A 1 85 ? -7.071 -0.795 6.739 1.00 93.62 85 ALA A C 1
ATOM 662 O O . ALA A 1 85 ? -7.286 -0.340 5.616 1.00 93.62 85 ALA A O 1
ATOM 663 N N . TYR A 1 86 ? -6.481 -1.986 6.910 1.00 96.31 86 TYR A N 1
ATOM 664 C CA . TYR A 1 86 ? -6.031 -2.797 5.776 1.00 96.31 86 TYR A CA 1
ATOM 665 C C . TYR A 1 86 ? -7.192 -3.277 4.905 1.00 96.31 86 TYR A C 1
ATOM 667 O O . TYR A 1 86 ? -7.076 -3.268 3.682 1.00 96.31 86 TYR A O 1
ATOM 675 N N . ALA A 1 87 ? -8.319 -3.659 5.513 1.00 96.38 87 ALA A N 1
ATOM 676 C CA . ALA A 1 87 ? -9.502 -4.091 4.771 1.00 96.38 87 ALA A CA 1
ATOM 677 C C . ALA A 1 87 ? -10.100 -2.946 3.937 1.00 96.38 87 ALA A C 1
ATOM 679 O O . ALA A 1 87 ? -10.497 -3.158 2.790 1.00 96.38 87 ALA A O 1
ATOM 680 N N . GLU A 1 88 ? -10.116 -1.723 4.476 1.00 97.00 88 GLU A N 1
ATOM 681 C CA . GLU A 1 88 ? -10.568 -0.541 3.732 1.00 97.00 88 GLU A CA 1
ATOM 682 C C . GLU A 1 88 ? -9.621 -0.186 2.582 1.00 97.00 88 GLU A C 1
ATOM 684 O O . GLU A 1 88 ? -10.086 0.085 1.471 1.00 97.00 88 GLU A O 1
ATOM 689 N N . VAL A 1 89 ? -8.303 -0.264 2.807 1.00 96.56 89 VAL A N 1
ATOM 690 C CA . VAL A 1 89 ? -7.318 -0.102 1.728 1.00 96.56 89 VAL A CA 1
ATOM 691 C C . VAL A 1 89 ? -7.484 -1.191 0.669 1.00 96.56 89 VAL A C 1
ATOM 693 O O . VAL A 1 89 ? -7.426 -0.883 -0.518 1.00 96.56 89 VAL A O 1
ATOM 696 N N . ASP A 1 90 ? -7.722 -2.448 1.051 1.00 97.75 90 ASP A N 1
ATOM 697 C CA . ASP A 1 90 ? -7.903 -3.548 0.094 1.00 97.75 90 ASP A CA 1
ATOM 698 C C . ASP A 1 90 ? -9.135 -3.325 -0.789 1.00 97.75 90 ASP A C 1
ATOM 700 O O . ASP A 1 90 ? -9.057 -3.427 -2.016 1.00 97.75 90 ASP A O 1
ATOM 704 N N . ALA A 1 91 ? -10.253 -2.926 -0.178 1.00 97.69 91 ALA A N 1
ATOM 705 C CA . ALA A 1 91 ? -11.480 -2.602 -0.894 1.00 97.69 91 ALA A CA 1
ATOM 706 C C . ALA A 1 91 ? -11.315 -1.387 -1.824 1.00 97.69 91 ALA A C 1
ATOM 708 O O . ALA A 1 91 ? -11.825 -1.390 -2.947 1.00 97.69 91 ALA A O 1
ATOM 709 N N . ALA A 1 92 ? -10.602 -0.344 -1.387 1.00 96.69 92 ALA A N 1
ATOM 710 C CA . ALA A 1 92 ? -10.278 0.801 -2.236 1.00 96.69 92 ALA A CA 1
ATOM 711 C C . ALA A 1 92 ? -9.354 0.400 -3.393 1.00 96.69 92 ALA A C 1
ATOM 713 O O . ALA A 1 92 ? -9.661 0.678 -4.549 1.00 96.69 92 ALA A O 1
ATOM 714 N N . ALA A 1 93 ? -8.277 -0.335 -3.117 1.00 96.75 93 ALA A N 1
ATOM 715 C CA . ALA A 1 93 ? -7.323 -0.791 -4.123 1.00 96.75 93 ALA A CA 1
ATOM 716 C C . ALA A 1 93 ? -8.027 -1.583 -5.237 1.00 96.75 93 ALA A C 1
ATOM 718 O O . ALA A 1 93 ? -7.852 -1.295 -6.422 1.00 96.75 93 ALA A O 1
ATOM 719 N N . ARG A 1 94 ? -8.919 -2.510 -4.877 1.00 97.25 94 ARG A N 1
ATOM 720 C CA . ARG A 1 94 ? -9.704 -3.267 -5.863 1.00 97.25 94 ARG A CA 1
ATOM 721 C C . ARG A 1 94 ? -10.586 -2.378 -6.742 1.00 97.25 94 ARG A C 1
ATOM 723 O O . ARG A 1 94 ? -10.669 -2.621 -7.944 1.00 97.25 94 ARG A O 1
ATOM 730 N N . ARG A 1 95 ? -11.201 -1.323 -6.191 1.00 96.44 95 ARG A N 1
ATOM 731 C CA . ARG A 1 95 ? -12.030 -0.375 -6.968 1.00 96.44 95 ARG A CA 1
ATOM 732 C C . ARG A 1 95 ? -11.238 0.385 -8.030 1.00 96.44 95 ARG A C 1
ATOM 734 O O . ARG A 1 95 ? -11.777 0.663 -9.096 1.00 96.44 95 ARG A O 1
ATOM 741 N N . TYR A 1 96 ? -9.960 0.657 -7.777 1.00 94.44 96 TYR A N 1
ATOM 742 C CA . TYR A 1 96 ? -9.064 1.280 -8.758 1.00 94.44 96 TYR A CA 1
ATOM 743 C C . TYR A 1 96 ? -8.396 0.272 -9.710 1.00 94.44 96 TYR A C 1
ATOM 745 O O . TYR A 1 96 ? -7.629 0.662 -10.594 1.00 94.44 96 TYR A O 1
ATOM 753 N N . GLY A 1 97 ? -8.722 -1.019 -9.588 1.00 93.19 97 GLY A N 1
ATOM 754 C CA . GLY A 1 97 ? -8.238 -2.078 -10.472 1.00 93.19 97 GLY A CA 1
ATOM 755 C C . GLY A 1 97 ? -6.863 -2.631 -10.099 1.00 93.19 97 GLY A C 1
ATOM 756 O O . GLY A 1 97 ? -6.167 -3.129 -10.981 1.00 93.19 97 GLY A O 1
ATOM 757 N N . PHE A 1 98 ? -6.476 -2.522 -8.828 1.00 94.81 98 PHE A N 1
ATOM 758 C CA . PHE A 1 98 ? -5.359 -3.268 -8.249 1.00 94.81 98 PHE A CA 1
ATOM 759 C C . PHE A 1 98 ? -5.837 -4.643 -7.768 1.00 94.81 98 PHE A C 1
ATOM 761 O O . PHE A 1 98 ? -7.009 -4.813 -7.426 1.00 94.81 98 PHE A O 1
ATOM 768 N N . ASP A 1 99 ? -4.923 -5.607 -7.644 1.00 94.56 99 ASP A N 1
ATOM 769 C CA . ASP A 1 99 ? -5.268 -6.946 -7.130 1.00 94.56 99 ASP A CA 1
ATOM 770 C C . ASP A 1 99 ? -5.627 -6.940 -5.626 1.00 94.56 99 ASP A C 1
ATOM 772 O O . ASP A 1 99 ? -6.197 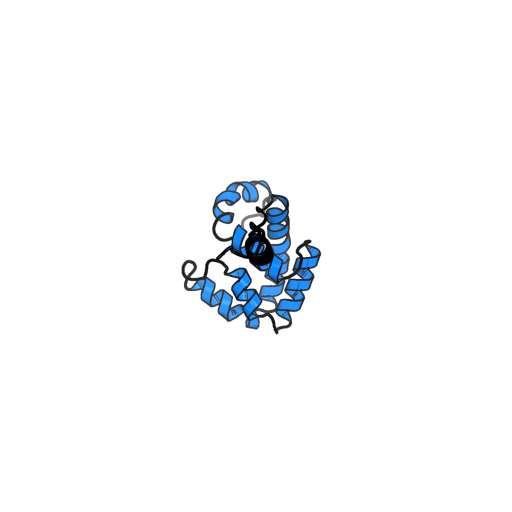-7.901 -5.104 1.00 94.56 99 ASP A O 1
ATOM 776 N N . GLY A 1 100 ? -5.294 -5.853 -4.922 1.00 95.38 100 GLY A N 1
ATOM 777 C CA . GLY A 1 100 ? -5.572 -5.633 -3.503 1.00 95.38 100 GLY A CA 1
ATOM 778 C C . GLY A 1 100 ? -4.580 -4.661 -2.864 1.00 95.38 100 GLY A C 1
ATOM 779 O O . GLY A 1 100 ? -3.719 -4.092 -3.543 1.00 95.38 100 GLY A O 1
ATOM 780 N N . ALA A 1 101 ? -4.659 -4.503 -1.541 1.00 96.12 101 ALA A N 1
ATOM 781 C CA . ALA A 1 101 ? -3.823 -3.565 -0.782 1.00 96.12 101 ALA A CA 1
ATOM 782 C C . ALA A 1 101 ? -2.320 -3.823 -0.987 1.00 96.12 101 ALA A C 1
ATOM 784 O O . ALA A 1 101 ? -1.543 -2.900 -1.218 1.00 96.12 101 ALA A O 1
ATOM 785 N N . ALA A 1 102 ? -1.900 -5.093 -0.958 1.00 94.75 102 ALA A N 1
ATOM 786 C CA . ALA A 1 102 ? -0.495 -5.456 -1.144 1.00 94.75 102 ALA A CA 1
ATOM 787 C C . ALA A 1 102 ? 0.032 -5.121 -2.551 1.00 94.75 102 ALA A C 1
ATOM 789 O O . ALA A 1 102 ? 1.202 -4.778 -2.698 1.00 94.75 102 ALA A O 1
ATOM 790 N N . ASP A 1 103 ? -0.807 -5.234 -3.583 1.00 95.19 103 ASP A N 1
ATOM 791 C CA . ASP A 1 103 ? -0.415 -4.863 -4.945 1.00 95.19 103 ASP A CA 1
ATOM 792 C C . ASP A 1 103 ? -0.324 -3.348 -5.120 1.00 95.19 103 ASP A C 1
ATOM 794 O O . ASP A 1 103 ? 0.660 -2.847 -5.669 1.00 95.19 103 ASP A O 1
ATOM 798 N N . TRP A 1 104 ? -1.288 -2.622 -4.550 1.00 95.19 104 TRP A N 1
ATOM 799 C CA . TRP A 1 104 ? -1.242 -1.167 -4.480 1.00 95.19 104 TRP A CA 1
ATOM 800 C C . TRP A 1 104 ? 0.037 -0.675 -3.794 1.00 95.19 104 TRP A C 1
ATOM 802 O O . TRP A 1 104 ? 0.739 0.158 -4.362 1.00 95.19 104 TRP A O 1
ATOM 812 N N . GLY A 1 105 ? 0.396 -1.247 -2.637 1.00 92.88 105 GLY A N 1
ATOM 813 C CA . GLY A 1 105 ? 1.613 -0.893 -1.898 1.00 92.88 105 GLY A CA 1
ATOM 814 C C . GLY A 1 105 ? 2.879 -1.070 -2.733 1.00 92.88 105 GLY A C 1
ATOM 815 O O . GLY A 1 105 ? 3.645 -0.125 -2.891 1.00 92.88 105 GLY A O 1
ATOM 816 N N . ARG A 1 106 ? 3.054 -2.234 -3.374 1.00 91.69 106 ARG A N 1
ATOM 817 C CA . ARG A 1 106 ? 4.220 -2.492 -4.239 1.00 91.69 106 ARG A CA 1
ATOM 818 C C . ARG A 1 106 ? 4.303 -1.537 -5.426 1.00 91.69 106 ARG A C 1
ATOM 820 O O . ARG A 1 106 ? 5.390 -1.091 -5.786 1.00 91.69 106 ARG A O 1
ATOM 827 N N . LYS A 1 107 ? 3.177 -1.234 -6.080 1.00 91.38 107 LYS A N 1
ATOM 828 C CA . LYS A 1 107 ? 3.169 -0.283 -7.204 1.00 91.38 107 LYS A CA 1
ATOM 829 C C . LYS A 1 107 ? 3.451 1.138 -6.713 1.00 91.38 107 LYS A C 1
ATOM 831 O O . LYS A 1 107 ? 4.250 1.829 -7.339 1.00 91.38 107 LYS A O 1
ATOM 836 N N . ALA A 1 108 ? 2.885 1.540 -5.576 1.00 89.38 108 ALA A N 1
ATOM 837 C CA . ALA A 1 108 ? 3.169 2.817 -4.926 1.00 89.38 108 ALA A CA 1
ATOM 838 C C . ALA A 1 108 ? 4.661 2.961 -4.589 1.00 89.38 108 ALA A C 1
ATOM 840 O O . ALA A 1 108 ? 5.262 3.987 -4.902 1.00 89.38 108 ALA A O 1
ATOM 841 N N . ASP A 1 109 ? 5.283 1.906 -4.064 1.00 88.00 109 ASP A N 1
ATOM 842 C CA . ASP A 1 109 ? 6.719 1.850 -3.774 1.00 88.00 109 ASP A CA 1
ATOM 843 C C . ASP A 1 109 ? 7.592 1.944 -5.020 1.00 88.00 109 ASP A C 1
ATOM 845 O O . ASP A 1 109 ? 8.694 2.455 -4.953 1.00 88.00 109 ASP A O 1
ATOM 849 N N . ARG A 1 110 ? 7.125 1.494 -6.185 1.00 86.62 110 ARG A N 1
ATOM 850 C CA . ARG A 1 110 ? 7.884 1.642 -7.440 1.00 86.62 110 ARG A CA 1
ATOM 851 C C . ARG A 1 110 ? 7.681 3.016 -8.082 1.00 86.62 110 ARG A C 1
ATOM 853 O O . ARG A 1 110 ? 8.556 3.515 -8.786 1.00 86.62 110 ARG A O 1
ATOM 860 N N . ILE A 1 111 ? 6.528 3.641 -7.846 1.00 85.31 111 ILE A N 1
ATOM 861 C CA . ILE A 1 111 ? 6.165 4.947 -8.410 1.00 85.31 111 ILE A CA 1
ATOM 862 C C . ILE A 1 111 ? 6.746 6.086 -7.554 1.00 85.31 111 ILE A C 1
ATOM 864 O O . ILE A 1 111 ? 7.346 7.029 -8.079 1.00 85.31 111 ILE A O 1
ATOM 868 N N . SER A 1 112 ? 6.595 6.031 -6.236 1.00 73.12 112 SER A N 1
ATOM 869 C CA . SER A 1 112 ? 6.861 7.155 -5.338 1.00 73.12 112 SER A CA 1
ATOM 870 C C . SER A 1 112 ? 8.339 7.544 -5.138 1.00 73.12 112 SER A C 1
ATOM 872 O O . SER A 1 112 ? 8.590 8.749 -5.060 1.00 73.12 112 SER A O 1
ATOM 874 N N . PRO A 1 113 ? 9.338 6.635 -5.091 1.00 54.53 113 PRO A N 1
ATOM 875 C CA . PRO A 1 113 ? 10.713 7.026 -4.777 1.00 54.53 113 PRO A CA 1
ATOM 876 C C . PRO A 1 113 ? 11.401 7.796 -5.909 1.00 54.53 113 PRO A C 1
ATOM 878 O O . PRO A 1 113 ? 12.428 8.431 -5.681 1.00 54.53 113 PRO A O 1
ATOM 881 N N . THR A 1 114 ? 10.880 7.766 -7.145 1.00 43.81 114 THR A N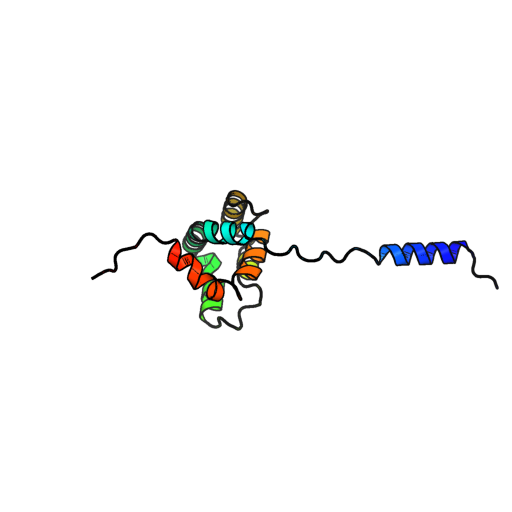 1
ATOM 882 C CA . THR A 1 114 ? 11.595 8.355 -8.295 1.00 43.81 114 THR A CA 1
ATOM 883 C C . THR A 1 114 ? 10.702 8.893 -9.420 1.00 43.81 114 THR A C 1
ATOM 885 O O . THR A 1 114 ? 11.229 9.352 -10.431 1.00 43.81 114 THR A O 1
ATOM 888 N N . SER A 1 115 ? 9.369 8.909 -9.321 1.00 43.53 115 SER A N 1
ATOM 889 C CA . SER A 1 115 ? 8.540 9.444 -10.426 1.00 43.53 115 SER A CA 1
ATOM 890 C C . SER A 1 115 ? 7.830 10.764 -10.116 1.00 43.53 115 SER A C 1
ATOM 892 O O . SER A 1 115 ? 7.616 11.554 -11.036 1.00 43.53 115 SER A O 1
ATOM 894 N N . LEU A 1 116 ? 7.562 11.090 -8.846 1.00 44.12 116 LEU A N 1
ATOM 895 C CA . LEU A 1 116 ? 6.811 12.305 -8.489 1.00 44.12 116 LEU A CA 1
ATOM 896 C C . LEU A 1 116 ? 7.572 13.610 -8.796 1.00 44.12 116 LEU A C 1
ATOM 898 O O . LEU A 1 116 ? 6.978 14.567 -9.291 1.00 44.12 116 LEU A O 1
ATOM 902 N N . TRP A 1 117 ? 8.896 13.642 -8.617 1.00 44.12 117 TRP A N 1
ATOM 903 C CA . TRP A 1 117 ? 9.748 14.749 -9.080 1.00 44.12 117 TRP A CA 1
ATOM 904 C C . TRP A 1 117 ? 9.770 14.902 -10.615 1.00 44.12 117 TRP A C 1
ATOM 906 O O . TRP A 1 117 ? 9.702 16.028 -11.110 1.00 44.12 117 TRP A O 1
ATOM 916 N N . LYS A 1 118 ? 9.753 13.797 -11.377 1.00 39.91 118 LYS A N 1
ATOM 917 C CA . LYS A 1 118 ? 9.785 13.787 -12.855 1.00 39.91 118 LYS A CA 1
ATOM 918 C C . LYS A 1 118 ? 8.429 14.148 -13.493 1.00 39.91 118 LYS A C 1
ATOM 920 O O . LYS A 1 118 ? 8.396 14.750 -14.562 1.00 39.91 118 LYS A O 1
ATOM 925 N N . TRP A 1 119 ? 7.313 13.838 -12.825 1.00 40.78 119 TRP A N 1
ATOM 926 C CA . TRP A 1 119 ? 5.936 14.099 -13.292 1.00 40.78 119 TRP A CA 1
ATOM 927 C C . TRP A 1 119 ? 5.307 15.396 -12.762 1.00 40.78 119 TRP A C 1
ATOM 929 O O . TRP A 1 119 ? 4.189 15.754 -13.149 1.00 40.78 119 TRP A O 1
ATOM 939 N N . SER A 1 120 ? 6.035 16.161 -11.947 1.00 45.03 120 SER A N 1
ATOM 940 C CA . SER A 1 120 ? 5.637 17.499 -11.484 1.00 45.03 120 SER A CA 1
ATOM 941 C C . SER A 1 120 ? 5.268 18.465 -12.632 1.00 45.03 120 SER A C 1
ATOM 943 O O . SER A 1 120 ? 4.442 19.360 -12.443 1.00 45.03 120 SER A O 1
ATOM 945 N N . GLY A 1 121 ? 5.786 18.242 -13.848 1.00 45.84 121 GLY A N 1
ATOM 946 C CA . GLY A 1 121 ? 5.407 18.973 -15.066 1.00 45.84 121 GLY A CA 1
ATOM 947 C C . GLY A 1 121 ? 4.105 18.517 -15.753 1.00 45.84 121 GLY A C 1
ATOM 948 O O . GLY A 1 121 ? 3.541 19.266 -16.553 1.00 45.84 121 GLY A O 1
ATOM 949 N N . VAL A 1 122 ? 3.597 17.315 -15.459 1.00 46.84 122 VAL A N 1
ATOM 950 C CA . VAL A 1 122 ? 2.345 16.782 -16.039 1.00 46.84 122 VAL A CA 1
ATOM 951 C C . VAL A 1 122 ? 1.146 17.071 -15.133 1.00 46.84 122 VAL A C 1
ATOM 953 O O . VAL A 1 122 ? 0.104 17.521 -15.610 1.00 46.84 122 VAL A O 1
ATOM 956 N N . VAL A 1 123 ? 1.315 16.945 -13.813 1.00 47.06 123 VAL A N 1
ATOM 957 C CA . VAL A 1 123 ? 0.269 17.300 -12.833 1.00 47.06 123 VAL A CA 1
ATOM 958 C C . VAL A 1 123 ? -0.061 18.800 -12.881 1.00 47.06 123 VAL A C 1
ATOM 960 O O . VAL A 1 123 ? -1.210 19.190 -12.685 1.00 47.06 123 VAL A O 1
ATOM 963 N N . ARG A 1 124 ? 0.911 19.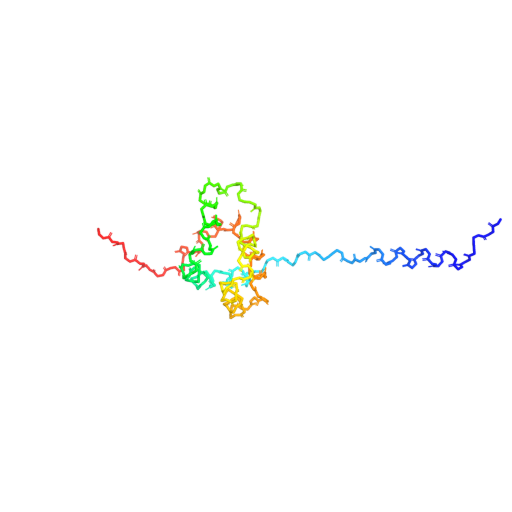656 -13.232 1.00 49.12 124 ARG A N 1
ATOM 964 C CA . ARG A 1 124 ? 0.701 21.107 -13.386 1.00 49.12 124 ARG A CA 1
ATOM 965 C C . ARG A 1 124 ? -0.235 21.483 -14.542 1.00 49.12 124 ARG A C 1
ATOM 967 O O . ARG A 1 124 ? -0.866 22.528 -14.473 1.00 49.12 124 ARG A O 1
ATOM 974 N N . ARG A 1 125 ? -0.328 20.648 -15.584 1.00 48.34 125 ARG A N 1
ATOM 975 C CA . ARG A 1 125 ? -1.186 20.888 -16.760 1.00 48.34 125 ARG A CA 1
ATOM 976 C C . ARG A 1 125 ? -2.617 20.377 -16.600 1.00 48.34 125 ARG A C 1
ATOM 978 O O . ARG A 1 125 ? -3.467 20.744 -17.397 1.00 48.34 125 ARG A O 1
ATOM 985 N N . SER A 1 126 ? -2.879 19.569 -15.573 1.00 43.50 126 SER A N 1
ATOM 986 C CA . SER A 1 126 ? -4.156 18.860 -15.408 1.00 43.50 126 SER A CA 1
ATOM 987 C C . SER A 1 126 ? -4.987 19.361 -14.219 1.00 43.50 126 SER A C 1
ATOM 989 O O . SER A 1 126 ? -6.039 18.800 -13.932 1.00 43.50 126 SER A O 1
ATOM 991 N N . ARG A 1 127 ? -4.541 20.407 -13.504 1.00 38.31 127 ARG A N 1
ATOM 992 C CA . ARG A 1 127 ? -5.333 21.032 -12.432 1.00 38.31 127 ARG A CA 1
ATOM 993 C C . ARG A 1 127 ? -6.173 22.185 -12.996 1.00 38.31 127 ARG A C 1
ATOM 995 O O . ARG A 1 127 ? -5.572 23.119 -13.530 1.00 38.31 127 ARG A O 1
ATOM 1002 N N . PRO A 1 128 ? -7.510 22.202 -12.829 1.00 40.97 128 PRO A N 1
ATOM 1003 C CA . PRO A 1 128 ? -8.251 23.453 -12.927 1.00 40.97 128 PRO A CA 1
ATOM 1004 C C . PRO A 1 128 ? -7.741 24.401 -11.832 1.00 40.97 128 PRO A C 1
ATOM 1006 O O . PRO A 1 128 ? -7.420 23.972 -10.719 1.00 40.97 128 PRO A O 1
ATOM 1009 N N . ALA A 1 129 ? -7.582 25.676 -12.187 1.00 41.50 129 ALA A N 1
ATOM 1010 C CA . ALA A 1 129 ? -7.009 26.702 -11.329 1.00 41.50 129 ALA A CA 1
ATOM 1011 C C . ALA A 1 129 ? -7.800 26.815 -10.016 1.00 41.50 129 ALA A C 1
ATOM 1013 O O . ALA A 1 129 ? -8.917 27.320 -9.998 1.00 41.50 129 ALA A O 1
ATOM 1014 N N . TRP A 1 130 ? -7.216 26.348 -8.914 1.00 32.53 130 TRP A N 1
ATOM 1015 C CA . TRP A 1 130 ? -7.725 26.659 -7.583 1.00 32.53 130 TRP A CA 1
ATOM 1016 C C . TRP A 1 130 ? -7.315 28.091 -7.214 1.00 32.53 130 TRP A C 1
ATOM 1018 O O . TRP A 1 130 ? -6.140 28.439 -7.393 1.00 32.53 130 TRP A O 1
ATOM 1028 N N . PRO A 1 131 ? -8.244 28.929 -6.717 1.00 37.69 131 PRO A N 1
ATOM 1029 C CA . PRO A 1 131 ? -7.927 30.288 -6.313 1.00 37.69 131 PRO A CA 1
ATOM 1030 C C . PRO A 1 131 ? -6.989 30.265 -5.105 1.00 37.69 131 PRO A C 1
ATOM 1032 O O . PRO A 1 131 ? -7.137 29.460 -4.185 1.00 37.69 131 PRO A O 1
ATOM 1035 N N . ARG A 1 132 ? -5.990 31.148 -5.136 1.00 33.34 132 ARG A N 1
ATOM 1036 C CA . ARG A 1 132 ? -5.096 31.379 -4.001 1.00 33.34 132 ARG A CA 1
ATOM 1037 C C . ARG A 1 132 ? -5.892 32.077 -2.892 1.00 33.34 132 ARG A C 1
ATOM 1039 O O . ARG A 1 132 ? -6.609 33.022 -3.219 1.00 33.34 132 ARG A O 1
ATOM 1046 N N . PRO A 1 133 ? -5.784 31.651 -1.623 1.00 37.84 133 PRO A N 1
ATOM 1047 C CA . PRO A 1 133 ? -6.281 32.471 -0.530 1.00 37.84 133 PRO A CA 1
ATOM 1048 C C . PRO A 1 133 ? -5.506 33.796 -0.519 1.00 37.84 133 PRO A C 1
ATOM 1050 O O . PRO A 1 133 ? -4.297 33.804 -0.773 1.00 37.84 133 PRO A O 1
ATOM 1053 N N . ALA A 1 134 ? -6.258 34.879 -0.330 1.00 49.91 134 ALA A N 1
ATOM 1054 C CA . ALA A 1 134 ? -5.777 36.255 -0.265 1.00 49.91 134 ALA A CA 1
ATOM 1055 C C . ALA A 1 134 ? -4.834 36.484 0.923 1.00 49.91 134 ALA A C 1
ATOM 1057 O O . ALA A 1 134 ? -5.016 35.797 1.956 1.00 49.91 134 ALA A O 1
#

Radius of gyration: 22.29 Å; chains: 1; bounding box: 44×85×34 Å

Secondary structure (DSSP, 8-state):
-PPPHHHHHHHHHHHHHT-----PPPPPPHHHHHHHHHHHHHHHHHHHHTHHHHHHHHHHHHH-TTTS-S-HHHHHHHHTTTSHHHHHHHHHHHHTT-SSHHHHHHHHHHHTTTTHHHHHHHHTTS---PPPP-

pLDDT: mean 75.92, std 19.09, range [32.53, 97.75]

Sequence (134 aa):
MGVPRAAILAVVLAFMALMAPARAETPLTDRDIRQFIDSMPEMRAIAEKHEQEFRQYRDEFARDPKANSEAPFSKALAGVRSSPAYAEVDAAARRYGFDGAADWGRKADRISPTSLWKWSGVVRRSRPAWPRPA

Foldseek 3Di:
DDDPPVVVVVVVVVVVVVVDPPPDPDDDDPLLVVLLVVLVVVLVVLCVVVVVQQVVLVVVCVVDVPPCDLQSQLVSLVSCVVDVSQVSQQVSCVVSPAPGSNRSSVSCSVCPPPPCVVCVVVVVVPDDDDDDDD